Protein AF-A0A2G2G9G3-F1 (afdb_monomer_lite)

Foldseek 3Di:
DDQDDDDPVNCVVQQQADPNHGDDDPDDPVVVVVCVVVVVFDWDAHPNDITHHPVRSVVSVVVVVVPPD

pLDDT: mean 77.24, std 11.62, range [37.72, 88.06]

Structure (mmCIF, N/CA/C/O backbone):
data_AF-A0A2G2G9G3-F1
#
_entry.id   AF-A0A2G2G9G3-F1
#
loop_
_atom_site.group_PDB
_atom_site.id
_atom_site.type_symbol
_atom_site.label_atom_id
_atom_site.label_alt_id
_atom_site.label_comp_id
_atom_site.label_asym_id
_atom_site.label_entity_id
_atom_site.label_seq_id
_atom_site.pdbx_PDB_ins_code
_atom_site.Cartn_x
_atom_site.Cartn_y
_atom_site.Cartn_z
_atom_site.occupancy
_atom_site.B_iso_or_equiv
_atom_site.auth_seq_id
_atom_site.auth_comp_id
_atom_site.auth_asym_id
_atom_site.auth_atom_id
_atom_site.pdbx_PDB_model_num
ATOM 1 N N . MET A 1 1 ? -6.503 -6.905 -18.353 1.00 50.78 1 MET A N 1
ATOM 2 C CA . MET A 1 1 ? -5.865 -5.689 -17.799 1.00 50.78 1 MET A CA 1
ATOM 3 C C . MET A 1 1 ? -4.432 -5.689 -18.295 1.00 50.78 1 MET A C 1
ATOM 5 O O . MET A 1 1 ? -3.735 -6.653 -18.026 1.00 50.78 1 MET A O 1
ATOM 9 N N . ILE A 1 2 ? -4.050 -4.718 -19.123 1.00 43.50 2 ILE A N 1
ATOM 10 C CA . ILE A 1 2 ? -2.735 -4.682 -19.783 1.00 43.50 2 ILE A CA 1
ATOM 11 C C . ILE A 1 2 ? -1.701 -4.202 -18.758 1.00 43.50 2 ILE A C 1
ATOM 13 O O . ILE A 1 2 ? -1.858 -3.106 -18.217 1.00 43.50 2 ILE A O 1
ATOM 17 N N . ASP A 1 3 ? -0.674 -5.013 -18.489 1.00 52.12 3 ASP A N 1
ATOM 18 C CA . ASP A 1 3 ? 0.508 -4.618 -17.712 1.00 52.12 3 ASP A CA 1
ATOM 19 C C . ASP A 1 3 ? 1.239 -3.501 -18.468 1.00 52.12 3 ASP A C 1
ATOM 21 O O . ASP A 1 3 ? 2.047 -3.724 -19.371 1.00 52.12 3 ASP A O 1
ATOM 25 N N . ARG A 1 4 ? 0.892 -2.255 -18.152 1.00 63.62 4 ARG A N 1
ATOM 26 C CA . ARG A 1 4 ? 1.566 -1.080 -18.698 1.00 63.62 4 ARG A CA 1
ATOM 27 C C . ARG A 1 4 ? 2.884 -0.921 -17.940 1.00 63.62 4 ARG A C 1
ATOM 29 O O . ARG A 1 4 ? 2.880 -0.880 -16.712 1.00 63.62 4 ARG A O 1
ATOM 36 N N . LYS A 1 5 ? 4.023 -0.854 -18.644 1.00 68.25 5 LYS A N 1
ATOM 37 C CA . LYS A 1 5 ? 5.301 -0.425 -18.038 1.00 68.25 5 LYS A CA 1
ATOM 38 C C . LYS A 1 5 ? 5.082 0.964 -17.447 1.00 68.25 5 LYS A C 1
ATOM 40 O O . LYS A 1 5 ? 4.750 1.878 -18.190 1.00 68.25 5 LYS A O 1
ATOM 45 N N . ILE A 1 6 ? 5.210 1.075 -16.129 1.00 74.19 6 ILE A N 1
ATOM 46 C CA . ILE A 1 6 ? 5.141 2.334 -15.394 1.00 74.19 6 ILE A CA 1
ATOM 47 C C . ILE A 1 6 ? 6.528 2.597 -14.818 1.00 74.19 6 ILE A C 1
ATOM 49 O O . ILE A 1 6 ? 7.171 1.687 -14.288 1.00 74.19 6 ILE A O 1
ATOM 53 N N . SER A 1 7 ? 7.027 3.812 -14.993 1.00 78.00 7 SER A N 1
ATOM 54 C CA . SER A 1 7 ? 8.329 4.219 -14.467 1.00 78.00 7 SER A CA 1
ATOM 55 C C . SER A 1 7 ? 8.255 4.522 -12.964 1.00 78.00 7 SER A C 1
ATOM 57 O O . SER A 1 7 ? 7.193 4.856 -12.440 1.00 78.00 7 SER A O 1
ATOM 59 N N . ASN A 1 8 ? 9.394 4.482 -12.260 1.00 73.88 8 ASN A N 1
ATOM 60 C CA . ASN A 1 8 ? 9.460 4.927 -10.857 1.00 73.88 8 ASN A CA 1
ATOM 61 C C . ASN A 1 8 ? 8.974 6.372 -10.686 1.00 73.88 8 ASN A C 1
ATOM 63 O O . ASN A 1 8 ? 8.334 6.689 -9.690 1.00 73.88 8 ASN A O 1
ATOM 67 N N . LYS A 1 9 ? 9.221 7.230 -11.682 1.00 80.62 9 LYS A N 1
ATOM 68 C CA . LYS A 1 9 ? 8.737 8.611 -11.687 1.00 80.62 9 LYS A CA 1
ATOM 69 C C . LYS A 1 9 ? 7.206 8.670 -11.653 1.00 80.62 9 LYS A C 1
ATOM 71 O O . LYS A 1 9 ? 6.646 9.362 -10.813 1.00 80.62 9 LYS A O 1
ATOM 76 N N . GLU A 1 10 ? 6.537 7.890 -12.498 1.00 79.50 10 GLU A N 1
ATOM 77 C CA . GLU A 1 10 ? 5.070 7.814 -12.526 1.00 79.50 10 GLU A CA 1
ATOM 78 C C . GLU A 1 10 ? 4.477 7.180 -11.255 1.00 79.50 10 GLU A C 1
ATOM 80 O O . GLU A 1 10 ? 3.376 7.544 -10.839 1.00 79.50 10 GLU A O 1
ATOM 85 N N . LEU A 1 11 ? 5.183 6.233 -10.624 1.00 79.88 11 LEU A N 1
ATOM 86 C CA . LEU A 1 11 ? 4.779 5.676 -9.328 1.00 79.88 11 LEU A CA 1
ATOM 87 C C . LEU A 1 11 ? 4.799 6.749 -8.232 1.00 79.88 11 LEU A C 1
ATOM 89 O O . LEU A 1 11 ? 3.847 6.837 -7.450 1.00 79.88 11 LEU A O 1
ATOM 93 N N . SER A 1 12 ? 5.838 7.587 -8.213 1.00 79.56 12 SER A N 1
ATOM 94 C CA . SER A 1 12 ? 5.947 8.709 -7.279 1.00 79.56 12 SER A CA 1
ATOM 95 C C . SER A 1 12 ? 4.908 9.798 -7.545 1.00 79.56 12 SER A C 1
ATOM 97 O O . SER A 1 12 ? 4.238 10.237 -6.614 1.00 79.56 12 SER A O 1
ATOM 99 N N . GLU A 1 13 ? 4.690 10.181 -8.807 1.00 81.94 13 GLU A N 1
ATOM 100 C CA . GLU A 1 13 ? 3.653 11.158 -9.191 1.00 81.94 13 GLU A CA 1
ATOM 101 C C . GLU A 1 13 ? 2.240 10.705 -8.784 1.00 81.94 13 GLU A C 1
ATOM 103 O O . GLU A 1 13 ? 1.387 11.526 -8.449 1.00 81.94 13 GLU A O 1
ATOM 108 N N . LYS A 1 14 ? 1.984 9.391 -8.765 1.00 76.06 14 LYS A N 1
ATOM 109 C CA . LYS A 1 14 ? 0.710 8.803 -8.315 1.00 76.06 14 LYS A CA 1
ATOM 110 C C . LYS A 1 14 ? 0.613 8.605 -6.797 1.00 76.06 14 LYS A C 1
ATOM 112 O O . LYS A 1 14 ? -0.409 8.089 -6.330 1.00 76.06 14 LYS A O 1
ATOM 117 N N . GLY A 1 15 ? 1.653 8.967 -6.043 1.00 76.38 15 GLY A N 1
ATOM 118 C CA . GLY A 1 15 ? 1.722 8.792 -4.591 1.00 76.38 15 GLY A CA 1
ATOM 119 C C . GLY A 1 15 ? 1.730 7.326 -4.144 1.00 76.38 15 GLY A C 1
ATOM 120 O O . GLY A 1 15 ? 1.260 7.025 -3.047 1.00 76.38 15 GLY A O 1
ATOM 121 N N . LEU A 1 16 ? 2.196 6.417 -5.010 1.00 80.06 16 LEU A N 1
ATOM 122 C CA . LEU A 1 16 ? 2.309 4.974 -4.746 1.00 80.06 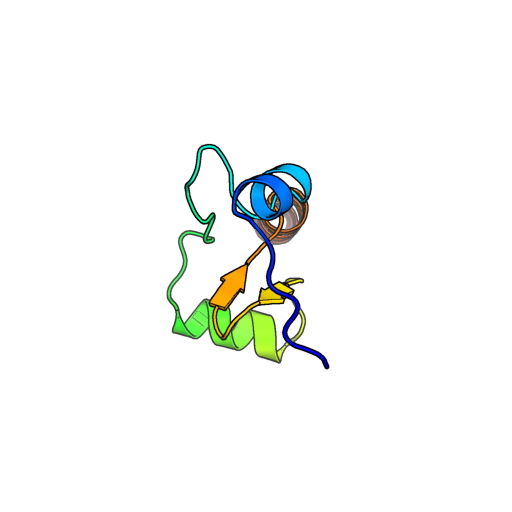16 LEU A CA 1
ATOM 123 C C . LEU A 1 16 ? 3.676 4.594 -4.161 1.00 80.06 16 LEU A C 1
ATOM 125 O O . LEU A 1 16 ? 3.821 3.545 -3.536 1.00 80.06 16 LEU A O 1
ATOM 129 N N . VAL A 1 17 ? 4.669 5.449 -4.396 1.00 77.50 17 VAL A N 1
ATOM 130 C CA . VAL A 1 17 ? 6.039 5.370 -3.890 1.00 77.50 17 VAL A CA 1
ATOM 131 C C . VAL A 1 17 ? 6.402 6.766 -3.388 1.00 77.50 17 VAL A C 1
ATOM 133 O O . VAL A 1 17 ? 6.105 7.752 -4.059 1.00 77.50 17 VAL A O 1
ATOM 136 N N . VAL A 1 18 ? 7.021 6.870 -2.217 1.00 74.19 18 VAL A N 1
ATOM 137 C CA . VAL A 1 18 ? 7.477 8.152 -1.653 1.00 74.19 18 VAL A CA 1
ATOM 138 C C . VAL A 1 18 ? 8.969 8.040 -1.393 1.00 74.19 18 VAL A C 1
ATOM 140 O O . VAL A 1 18 ? 9.412 7.061 -0.804 1.00 74.19 18 VAL A O 1
ATOM 143 N N . ASP A 1 19 ? 9.749 8.983 -1.925 1.00 74.81 19 ASP A N 1
ATOM 144 C CA . ASP A 1 19 ? 11.220 8.988 -1.852 1.00 74.81 19 ASP A CA 1
ATOM 145 C C . ASP A 1 19 ? 11.884 7.679 -2.324 1.00 74.81 19 ASP A C 1
ATOM 147 O O . ASP A 1 19 ? 12.929 7.262 -1.835 1.00 74.81 19 ASP A O 1
ATOM 151 N N . GLY A 1 20 ? 11.261 7.000 -3.294 1.00 67.75 20 GLY A N 1
ATOM 152 C CA . GLY A 1 20 ? 11.734 5.708 -3.804 1.00 67.75 20 GLY A CA 1
ATOM 153 C C . GLY A 1 20 ? 11.373 4.504 -2.925 1.00 67.75 20 GLY A C 1
ATOM 154 O O . GLY A 1 20 ? 11.762 3.385 -3.256 1.00 67.75 20 GLY A O 1
ATOM 155 N N . VAL A 1 21 ? 10.605 4.706 -1.850 1.00 75.62 21 VAL A N 1
ATOM 156 C CA . VAL A 1 21 ? 10.189 3.667 -0.901 1.00 75.62 21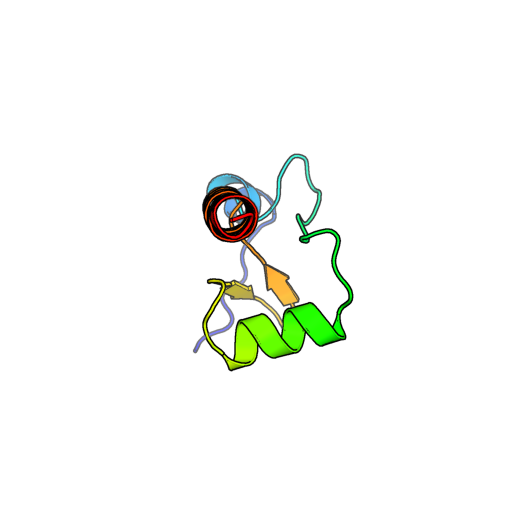 VAL A CA 1
ATOM 157 C C . VAL A 1 21 ? 8.713 3.298 -1.093 1.00 75.62 21 VAL A C 1
ATOM 159 O O . VAL A 1 21 ? 7.833 4.158 -1.186 1.00 75.62 21 VAL A O 1
ATOM 162 N N . GLU A 1 22 ? 8.437 1.992 -1.153 1.00 75.50 22 GLU A N 1
ATOM 163 C CA . GLU A 1 22 ? 7.078 1.440 -1.144 1.00 75.50 22 GLU A CA 1
ATOM 164 C C . GLU A 1 22 ? 6.470 1.604 0.258 1.00 75.50 22 GLU A C 1
ATOM 166 O O . GLU A 1 22 ? 7.028 1.124 1.247 1.00 75.50 22 GLU A O 1
ATOM 171 N N . ILE A 1 23 ? 5.315 2.266 0.358 1.00 74.88 23 ILE A N 1
ATOM 172 C CA . ILE A 1 23 ? 4.658 2.472 1.652 1.00 74.88 23 ILE A CA 1
ATOM 173 C C . ILE A 1 23 ? 3.739 1.290 1.935 1.00 74.88 23 ILE A C 1
ATOM 175 O O . ILE A 1 23 ? 2.783 1.022 1.201 1.00 74.88 23 ILE A O 1
ATOM 179 N N . LEU A 1 24 ? 4.006 0.607 3.043 1.00 73.81 24 LEU A N 1
ATOM 180 C CA . LEU A 1 24 ? 3.168 -0.467 3.550 1.00 73.81 24 LEU A CA 1
ATOM 181 C C . LEU A 1 24 ? 2.633 -0.090 4.931 1.00 73.81 24 LEU A C 1
ATOM 183 O O . LEU A 1 24 ? 3.369 0.479 5.740 1.00 73.81 24 LEU A O 1
ATOM 187 N N . PRO A 1 25 ? 1.364 -0.410 5.236 1.00 75.75 25 PRO A N 1
ATOM 188 C CA . PRO A 1 25 ? 0.880 -0.285 6.600 1.00 75.75 25 PRO A CA 1
ATOM 189 C C . PRO A 1 25 ? 1.702 -1.217 7.510 1.00 75.75 25 PRO A C 1
ATOM 191 O O . PRO A 1 25 ? 2.001 -2.341 7.094 1.00 75.75 25 PRO A O 1
ATOM 194 N N . PRO A 1 26 ? 2.046 -0.795 8.742 1.00 79.00 26 PRO A N 1
ATOM 195 C CA . PRO A 1 26 ? 2.865 -1.568 9.678 1.00 79.00 26 PRO A CA 1
ATOM 196 C C . PRO A 1 26 ? 2.046 -2.702 10.321 1.00 79.00 26 PRO A C 1
ATOM 198 O O . PRO A 1 26 ? 1.856 -2.763 11.532 1.00 79.00 26 PRO A O 1
ATOM 201 N N . ILE A 1 27 ? 1.495 -3.585 9.490 1.00 82.06 27 ILE A N 1
ATOM 202 C CA . ILE A 1 27 ? 0.678 -4.731 9.883 1.00 82.06 27 ILE A CA 1
ATOM 203 C C . ILE A 1 27 ? 1.173 -5.991 9.181 1.00 82.06 27 ILE A C 1
ATOM 205 O O . ILE A 1 27 ? 1.761 -5.937 8.101 1.00 82.06 27 ILE A O 1
ATOM 209 N N . GLY A 1 28 ? 0.886 -7.146 9.778 1.00 84.19 28 GLY A N 1
ATOM 210 C CA . GLY A 1 28 ? 1.227 -8.434 9.184 1.00 84.19 28 GLY A CA 1
ATOM 211 C C . GLY A 1 28 ? 0.619 -8.623 7.788 1.00 84.19 28 GLY A C 1
ATOM 212 O O . GLY A 1 28 ? -0.505 -8.191 7.509 1.00 84.19 28 GLY A O 1
ATOM 213 N N . ILE A 1 29 ? 1.353 -9.327 6.922 1.00 84.19 29 ILE A N 1
ATOM 214 C CA . ILE A 1 29 ? 0.944 -9.642 5.542 1.00 84.19 29 ILE A CA 1
ATOM 215 C C . ILE A 1 29 ? -0.406 -10.371 5.508 1.00 84.19 29 ILE A C 1
ATOM 217 O O . ILE A 1 29 ? -1.226 -10.105 4.629 1.00 84.19 29 ILE A O 1
ATOM 221 N N . GLU A 1 30 ? -0.670 -11.255 6.473 1.00 86.81 30 GLU A N 1
ATOM 222 C CA . GLU A 1 30 ? -1.942 -11.975 6.571 1.00 86.81 30 GLU A CA 1
ATOM 223 C C . GLU A 1 30 ? -3.120 -11.020 6.813 1.00 86.81 30 GLU A C 1
ATOM 225 O O . GLU A 1 30 ? -4.098 -11.027 6.062 1.00 86.81 30 GLU A O 1
ATOM 230 N N . THR A 1 31 ? -2.994 -10.119 7.788 1.00 84.81 31 THR A N 1
ATOM 231 C CA . THR A 1 31 ? -3.988 -9.073 8.061 1.00 84.81 31 THR A CA 1
ATOM 232 C C . THR A 1 31 ? -4.195 -8.182 6.838 1.00 84.81 31 THR A C 1
ATOM 234 O O . THR A 1 31 ? -5.330 -7.858 6.482 1.00 84.81 31 THR A O 1
ATOM 237 N N . LEU A 1 32 ? -3.115 -7.827 6.140 1.00 84.50 32 LEU A N 1
ATOM 238 C CA . LEU A 1 32 ? -3.179 -7.031 4.917 1.00 84.50 32 LEU A CA 1
ATOM 239 C C . LEU A 1 32 ? -3.915 -7.766 3.782 1.00 84.50 32 LEU A C 1
ATOM 241 O O . LEU A 1 32 ? -4.737 -7.163 3.088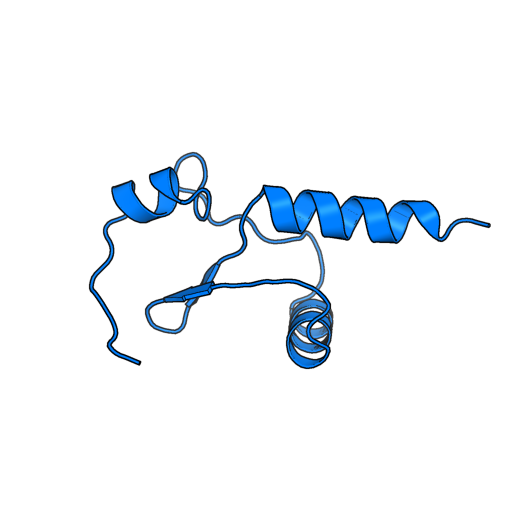 1.00 84.50 32 LEU A O 1
ATOM 245 N N . ASN A 1 33 ? -3.677 -9.071 3.614 1.00 85.88 33 ASN A N 1
ATOM 246 C CA . ASN A 1 33 ? -4.410 -9.923 2.672 1.0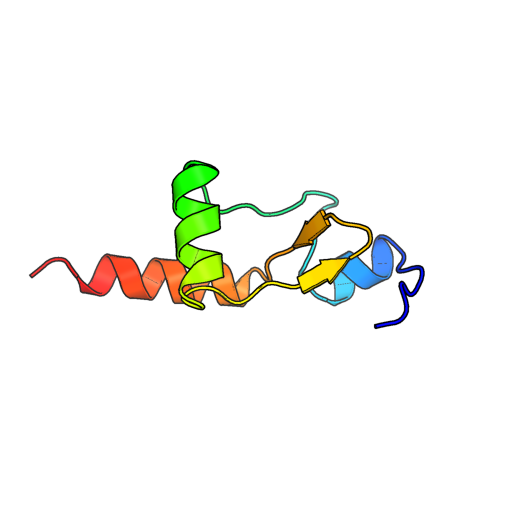0 85.88 33 ASN A CA 1
ATOM 247 C C . ASN A 1 33 ? -5.911 -9.952 3.000 1.00 85.88 33 ASN A C 1
ATOM 249 O O . ASN A 1 33 ? -6.741 -9.799 2.101 1.00 85.88 33 ASN A O 1
ATOM 253 N N . GLN A 1 34 ? -6.271 -10.090 4.279 1.00 87.44 34 GLN A N 1
ATOM 254 C CA . GLN A 1 34 ? -7.671 -10.079 4.710 1.00 87.44 34 GLN A CA 1
ATOM 255 C C . GLN A 1 34 ? -8.344 -8.726 4.444 1.00 87.44 34 GLN A C 1
ATOM 257 O O . GLN A 1 34 ? -9.478 -8.687 3.963 1.00 87.44 34 GLN A O 1
ATOM 262 N N . LEU A 1 35 ? -7.658 -7.610 4.716 1.00 85.62 35 LEU A N 1
ATOM 263 C CA . LEU A 1 35 ? -8.180 -6.265 4.445 1.00 85.62 35 LEU A CA 1
ATOM 264 C C . LEU A 1 35 ? -8.432 -6.043 2.952 1.00 85.62 35 LEU 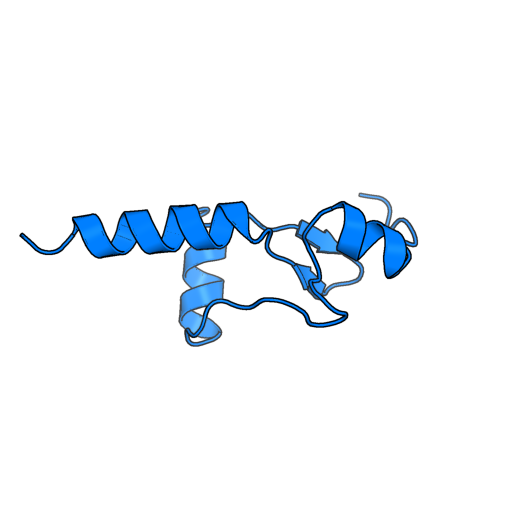A C 1
ATOM 266 O O . LEU A 1 35 ? -9.476 -5.493 2.592 1.00 85.62 35 LEU A O 1
ATOM 270 N N . ARG A 1 36 ? -7.526 -6.522 2.092 1.00 85.88 36 ARG A N 1
ATOM 271 C CA . ARG A 1 36 ? -7.697 -6.487 0.634 1.00 85.88 36 ARG A CA 1
ATOM 272 C C . ARG A 1 36 ? -8.858 -7.353 0.164 1.00 85.88 36 ARG A C 1
ATOM 274 O O . ARG A 1 36 ? -9.690 -6.876 -0.603 1.00 85.88 36 ARG A O 1
ATOM 281 N N . SER A 1 37 ? -8.942 -8.593 0.649 1.00 85.88 37 SER A N 1
ATOM 282 C CA . SER A 1 37 ? -10.031 -9.523 0.313 1.00 85.88 37 SER A CA 1
ATOM 283 C C . SER A 1 37 ? -11.400 -8.943 0.688 1.00 85.88 37 SER A C 1
ATOM 285 O O . SER A 1 37 ? -12.343 -8.975 -0.099 1.00 85.88 37 SER A O 1
ATOM 287 N N . ARG A 1 38 ? -11.480 -8.283 1.849 1.00 88.06 38 ARG A N 1
ATOM 288 C CA . ARG A 1 38 ? -12.690 -7.602 2.335 1.00 88.06 38 ARG A CA 1
ATOM 289 C C . ARG A 1 38 ? -12.912 -6.206 1.737 1.00 88.06 38 ARG A C 1
ATOM 291 O O . ARG A 1 38 ? -13.811 -5.511 2.202 1.00 88.06 38 ARG A O 1
ATOM 298 N N . ARG A 1 39 ? -12.094 -5.771 0.766 1.00 85.50 39 ARG A N 1
ATOM 299 C CA . ARG A 1 39 ? -12.144 -4.436 0.131 1.00 85.50 39 ARG A CA 1
ATOM 300 C C . ARG A 1 39 ? -12.169 -3.274 1.137 1.00 85.50 39 ARG A C 1
ATOM 302 O O . ARG A 1 39 ? -12.804 -2.254 0.900 1.00 85.50 39 ARG A O 1
ATOM 309 N N . LYS A 1 40 ? -11.485 -3.432 2.276 1.00 85.69 40 LYS A N 1
ATOM 310 C CA . LYS A 1 40 ? -11.416 -2.412 3.340 1.00 85.69 40 LYS A CA 1
ATOM 311 C C . LYS A 1 40 ? -10.321 -1.374 3.126 1.00 85.69 40 LYS A C 1
ATOM 313 O O . LYS A 1 40 ? -10.268 -0.397 3.862 1.00 85.69 40 LYS A O 1
ATOM 318 N N . ILE A 1 41 ? -9.423 -1.625 2.182 1.00 84.69 41 ILE A N 1
ATOM 319 C CA . ILE A 1 41 ? -8.329 -0.731 1.832 1.00 84.69 41 ILE A CA 1
ATOM 320 C C . ILE A 1 41 ? -8.124 -0.798 0.321 1.00 84.69 41 ILE A C 1
ATOM 322 O O . ILE A 1 41 ? -8.020 -1.891 -0.246 1.00 84.69 41 ILE A O 1
ATOM 326 N N . SER A 1 42 ? -8.126 0.360 -0.333 1.00 86.00 42 SER A N 1
ATOM 327 C CA . SER A 1 42 ? -7.878 0.455 -1.771 1.00 86.00 42 SER A CA 1
ATOM 328 C C . SER A 1 42 ? -6.401 0.209 -2.068 1.00 86.00 42 SER A C 1
ATOM 330 O O . SER A 1 42 ? -5.525 0.593 -1.296 1.00 86.00 42 SER A O 1
ATOM 332 N N . TYR A 1 43 ? -6.121 -0.458 -3.183 1.00 86.88 43 TYR A N 1
ATOM 333 C CA . TYR A 1 43 ? -4.761 -0.757 -3.617 1.00 86.88 43 TYR A CA 1
ATOM 334 C C . TYR A 1 43 ? -4.685 -0.824 -5.139 1.00 86.88 43 TYR A C 1
ATOM 336 O O . TYR A 1 43 ? -5.687 -1.064 -5.817 1.00 86.88 43 TYR A O 1
ATOM 344 N N . VAL A 1 44 ? -3.479 -0.654 -5.669 1.00 84.12 44 VAL A N 1
ATOM 345 C CA . VAL A 1 44 ? -3.185 -0.769 -7.098 1.00 84.12 44 VAL A CA 1
ATOM 346 C C . VAL A 1 44 ? -2.221 -1.930 -7.301 1.00 84.12 44 VAL A C 1
ATOM 348 O O . VAL A 1 44 ? -1.209 -2.028 -6.612 1.00 84.12 44 VAL A O 1
ATOM 351 N N . LYS A 1 45 ? -2.532 -2.830 -8.239 1.00 81.62 45 LYS A N 1
ATOM 352 C CA . LYS A 1 45 ? -1.639 -3.930 -8.617 1.00 81.62 45 LYS A CA 1
ATOM 353 C C . LYS A 1 45 ? -0.891 -3.567 -9.896 1.00 81.62 45 LYS A C 1
ATOM 355 O O . LYS A 1 45 ? -1.527 -3.256 -10.900 1.00 81.62 45 LYS A O 1
ATOM 360 N N . ILE A 1 46 ? 0.435 -3.623 -9.854 1.00 79.19 46 ILE A N 1
ATOM 361 C CA . ILE A 1 46 ? 1.323 -3.275 -10.969 1.00 79.19 46 ILE A CA 1
ATOM 362 C C . ILE A 1 46 ? 2.436 -4.330 -11.008 1.00 79.19 46 ILE A C 1
ATOM 364 O O . ILE A 1 46 ? 3.117 -4.516 -10.001 1.00 79.19 46 ILE A O 1
ATOM 368 N N . TYR A 1 47 ? 2.607 -5.058 -12.120 1.00 77.62 47 TYR A N 1
ATOM 369 C CA . TYR A 1 47 ? 3.615 -6.127 -12.252 1.00 77.62 47 TYR A CA 1
ATOM 370 C C . TYR A 1 47 ? 3.610 -7.154 -11.109 1.00 77.62 47 TYR A C 1
ATOM 372 O O . TYR A 1 47 ? 4.649 -7.542 -10.582 1.00 77.62 47 TYR A O 1
ATOM 380 N N . GLY A 1 48 ? 2.427 -7.570 -10.655 1.00 75.12 48 GLY A N 1
ATOM 381 C CA . GLY A 1 48 ? 2.314 -8.523 -9.545 1.00 75.12 48 GLY A CA 1
ATOM 382 C C . GLY A 1 48 ? 2.559 -7.929 -8.153 1.00 75.12 48 GLY A C 1
ATOM 383 O O . GLY A 1 48 ? 2.154 -8.553 -7.172 1.00 75.12 48 GLY A O 1
ATOM 384 N N . LYS A 1 49 ? 3.118 -6.717 -8.056 1.00 80.69 49 LYS A N 1
ATOM 385 C CA . LYS A 1 49 ? 3.280 -5.973 -6.805 1.00 80.69 49 LYS A CA 1
ATOM 386 C C . LYS A 1 49 ? 2.032 -5.172 -6.461 1.00 80.69 49 LYS A C 1
ATOM 388 O O . LYS A 1 49 ? 1.254 -4.795 -7.337 1.00 80.69 49 LYS A O 1
ATOM 393 N N . ILE A 1 50 ? 1.843 -4.928 -5.170 1.00 83.25 50 ILE A N 1
ATOM 394 C CA . ILE A 1 50 ? 0.697 -4.202 -4.630 1.00 83.25 50 ILE A CA 1
ATOM 395 C C . ILE A 1 50 ? 1.193 -2.907 -4.014 1.00 83.25 50 ILE A C 1
ATOM 397 O O . ILE A 1 50 ? 2.023 -2.932 -3.113 1.00 83.25 50 ILE A O 1
ATOM 401 N N . PHE A 1 51 ? 0.626 -1.806 -4.480 1.00 84.69 51 PHE A N 1
ATOM 402 C CA . PHE A 1 51 ? 0.930 -0.464 -4.027 1.00 84.69 51 PHE A CA 1
ATOM 403 C C . PHE A 1 51 ? -0.288 0.144 -3.345 1.00 84.69 51 PHE A C 1
ATOM 405 O O . PHE A 1 51 ? -1.434 -0.109 -3.738 1.00 84.69 51 PHE A O 1
ATOM 412 N N . TYR A 1 52 ? -0.027 0.981 -2.351 1.00 85.94 52 TYR A N 1
ATOM 413 C CA . TYR A 1 52 ? -1.043 1.743 -1.641 1.00 85.94 52 TYR A CA 1
ATOM 414 C C . TYR A 1 52 ? -0.754 3.222 -1.82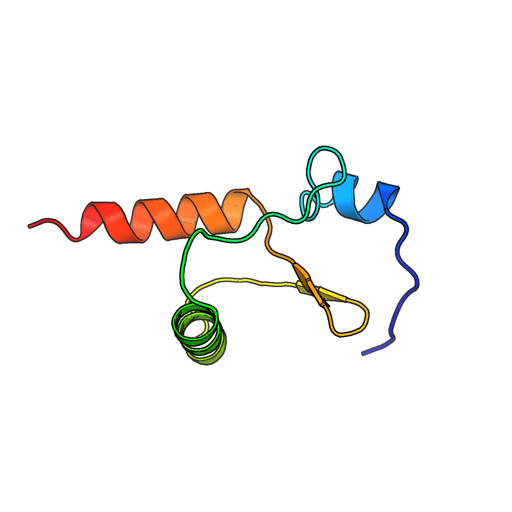3 1.00 85.94 52 TYR A C 1
ATOM 416 O O . TYR A 1 52 ? 0.400 3.641 -1.823 1.00 85.94 52 TYR A O 1
ATOM 424 N N . GLN A 1 53 ? -1.810 4.014 -1.969 1.00 84.56 53 GLN A N 1
ATOM 425 C CA . GLN A 1 53 ? -1.672 5.460 -1.916 1.00 84.56 53 GLN A CA 1
ATOM 426 C C . GLN A 1 53 ? -1.593 5.909 -0.461 1.00 84.56 53 GLN A C 1
ATOM 428 O O . GLN A 1 53 ? -2.342 5.413 0.387 1.00 84.56 53 GLN A O 1
ATOM 433 N N . MET A 1 54 ? -0.725 6.881 -0.182 1.00 83.31 54 MET A N 1
ATOM 434 C CA . MET A 1 54 ? -0.563 7.436 1.164 1.00 83.31 54 MET A CA 1
ATOM 435 C C . MET A 1 54 ? -1.897 7.931 1.751 1.00 83.31 54 MET A C 1
ATOM 437 O O . MET A 1 54 ? -2.216 7.630 2.898 1.00 83.31 54 MET A O 1
ATOM 441 N N . SER A 1 55 ? -2.719 8.623 0.954 1.00 84.19 55 SER A N 1
ATOM 442 C CA . SER A 1 55 ? -4.050 9.095 1.367 1.00 84.19 55 SER A CA 1
ATOM 443 C C . SER A 1 55 ? -4.947 7.954 1.849 1.00 84.19 55 SER A C 1
ATOM 445 O O . SER A 1 55 ? -5.519 8.043 2.931 1.00 84.19 55 SER A O 1
ATOM 447 N N . THR A 1 56 ? -4.994 6.844 1.108 1.00 85.81 56 THR A N 1
ATOM 448 C CA . THR A 1 56 ? -5.769 5.656 1.481 1.00 85.81 56 THR A CA 1
ATOM 449 C C . THR A 1 56 ? -5.281 5.039 2.790 1.00 85.81 56 THR A C 1
ATOM 451 O O . THR A 1 56 ? -6.094 4.607 3.607 1.00 85.81 56 THR A O 1
ATOM 454 N N . LEU A 1 57 ? -3.963 4.988 3.008 1.00 84.12 57 LEU A N 1
ATOM 455 C CA . LEU A 1 57 ? -3.400 4.479 4.261 1.00 84.12 57 LEU A CA 1
ATOM 456 C C . LEU A 1 57 ? -3.772 5.378 5.446 1.00 84.12 57 LEU A C 1
ATOM 458 O O . LEU A 1 57 ? -4.136 4.862 6.503 1.00 84.12 57 LEU A O 1
ATOM 462 N N . ILE A 1 58 ? -3.742 6.700 5.257 1.00 85.06 58 ILE A N 1
ATOM 463 C CA . ILE A 1 58 ? -4.152 7.682 6.269 1.00 85.06 58 ILE A CA 1
ATOM 464 C C . ILE A 1 58 ? -5.645 7.540 6.592 1.00 85.06 58 ILE A C 1
ATOM 466 O O . ILE A 1 58 ? -6.015 7.487 7.763 1.00 85.06 58 ILE A O 1
ATOM 470 N N . GLU A 1 59 ? -6.513 7.455 5.582 1.00 86.50 59 GLU A N 1
ATOM 471 C CA . GLU A 1 59 ? -7.956 7.255 5.779 1.00 86.50 59 GLU A CA 1
ATOM 472 C C . GLU A 1 59 ? -8.250 5.948 6.518 1.00 86.50 59 GLU A C 1
ATOM 474 O O . GLU A 1 59 ? -9.046 5.912 7.462 1.00 86.50 59 GLU A O 1
ATOM 479 N N . TRP A 1 60 ? -7.561 4.873 6.134 1.00 86.31 60 TRP A N 1
ATOM 480 C CA . TRP A 1 60 ? -7.674 3.591 6.811 1.00 86.31 60 TRP A CA 1
ATOM 481 C C . TRP A 1 60 ? -7.212 3.674 8.271 1.00 86.31 60 TRP A C 1
ATOM 483 O O . TRP A 1 60 ? -7.925 3.177 9.145 1.00 86.31 60 TRP A O 1
ATOM 493 N N . ALA A 1 61 ? -6.082 4.329 8.557 1.00 84.31 61 ALA A N 1
ATOM 494 C CA . ALA A 1 61 ? -5.585 4.515 9.921 1.00 84.31 61 ALA A CA 1
ATOM 495 C C . ALA A 1 61 ? -6.590 5.294 10.786 1.00 84.31 61 ALA A C 1
ATOM 497 O O . ALA A 1 61 ? -6.980 4.818 11.853 1.00 84.31 61 ALA A O 1
ATOM 498 N N . LYS A 1 62 ? -7.131 6.405 10.270 1.00 85.25 62 LYS A N 1
ATOM 499 C CA . LYS A 1 62 ? -8.180 7.181 10.952 1.00 85.25 62 LYS A CA 1
ATOM 500 C C . LYS A 1 62 ? -9.427 6.342 11.241 1.00 85.25 62 LYS A C 1
ATOM 502 O O . LYS A 1 62 ? -9.988 6.417 12.329 1.00 85.25 62 LYS A O 1
ATOM 507 N N . SER A 1 63 ? -9.836 5.474 10.310 1.00 82.38 63 SER A N 1
ATOM 508 C CA . SER A 1 63 ? -10.984 4.572 10.515 1.00 82.38 63 SER A CA 1
ATOM 509 C C . SER A 1 63 ? -10.782 3.553 11.650 1.00 82.38 63 SER A C 1
ATOM 511 O O . SER A 1 63 ? -11.752 2.956 12.129 1.00 82.38 63 SER A O 1
ATOM 513 N N . LYS A 1 64 ? -9.530 3.317 12.063 1.00 74.50 64 LYS A N 1
ATOM 514 C CA . LYS A 1 64 ? -9.173 2.432 13.176 1.00 74.50 64 LYS A CA 1
ATOM 515 C C . LYS A 1 64 ? -9.164 3.163 14.512 1.00 74.50 64 LYS A C 1
ATOM 517 O O . LYS A 1 64 ? -9.653 2.591 15.479 1.00 74.50 64 LYS A O 1
ATOM 522 N N . GLU A 1 65 ? -8.671 4.399 14.556 1.00 65.31 65 GLU A N 1
ATOM 523 C CA . GLU A 1 65 ? -8.632 5.206 15.786 1.00 65.31 65 GLU A CA 1
ATOM 524 C C . GLU A 1 65 ? -10.034 5.533 16.317 1.00 65.31 65 GLU A C 1
ATOM 526 O O . GLU A 1 65 ? -10.264 5.512 17.521 1.00 65.31 65 GLU A O 1
ATOM 531 N N . VAL A 1 66 ? -11.011 5.724 15.425 1.00 57.88 66 VAL A N 1
ATOM 532 C CA . VAL A 1 66 ? -12.404 6.037 15.803 1.00 57.88 66 VAL A CA 1
ATOM 533 C C . VAL A 1 66 ? -13.127 4.849 16.480 1.00 57.88 66 VAL A C 1
ATOM 535 O O . VAL A 1 66 ? -14.250 4.995 16.950 1.00 57.88 66 VAL A O 1
ATOM 538 N N . LYS A 1 67 ? -12.505 3.663 16.578 1.00 50.19 67 LYS A N 1
ATOM 539 C CA . LYS A 1 67 ? -13.089 2.479 17.241 1.00 50.19 67 LYS A CA 1
ATOM 540 C C . LYS A 1 67 ? -12.703 2.283 18.712 1.00 50.19 67 LYS A C 1
ATOM 542 O O . LYS A 1 67 ? -13.058 1.247 19.267 1.00 50.19 67 LYS A O 1
ATOM 547 N N . SER A 1 68 ? -12.036 3.244 19.344 1.00 38.97 68 SER A N 1
ATOM 548 C CA . SER A 1 68 ? -11.863 3.251 20.803 1.00 38.97 68 SER A CA 1
ATOM 549 C C . SER A 1 68 ? -13.044 3.962 21.474 1.00 38.97 68 SER A C 1
ATOM 551 O O . SER A 1 68 ? -12.950 5.146 21.788 1.00 38.97 68 SER A O 1
ATOM 553 N N . ILE A 1 69 ? -14.161 3.248 21.654 1.00 37.72 69 ILE A N 1
ATOM 554 C CA . ILE A 1 69 ? -15.240 3.584 22.603 1.00 37.72 69 ILE A CA 1
ATOM 555 C C . ILE A 1 69 ? -15.589 2.307 23.359 1.00 37.72 69 ILE A C 1
ATOM 557 O O . ILE A 1 69 ? -15.800 1.280 22.672 1.00 37.72 69 ILE A O 1
#

Sequence (69 aa):
MIDRKISNKELSEKGLVVDGVEILPPIGIETLNQLRSRRKISYVKIYGKIFYQMSTLIEWAKSKEVKSI

Secondary structure (DSSP, 8-state):
-------HHHHHHTTSEETTEE---SS-HHHHHHHHHTT-S--EEETTEEE--HHHHHHHHHHHHTT--

Radius of gyration: 13.22 Å; chains: 1; bounding box: 27×23×42 Å